Protein AF-A0A960MBP9-F1 (afdb_monomer_lite)

Radius of gyration: 15.31 Å; chains: 1; bounding box: 33×26×48 Å

pLDDT: mean 90.22, std 14.36, range [42.06, 98.44]

Sequence (137 aa):
MKLVADGLPLCGSDRRTLGVKQGAPPEGDIPIQTDGTVAPSTGGLSVAPVSPRNLPKHRRPPEFGGEGRDPIFYFDLSNIEGSGIAFRRDRPEHGLIEPDTEMTFESFQGMIYQTRKQWRKFECQNNSTDTGNCNNA

Secondary structure (DSSP, 8-state):
--B-TTSSBPBSSSTTSBS--BBSTTTSSBPPPTTSEE-TTS--EEE--S-GGGS-TTTS-GGGTS---SPPEE--GGGGTTSSEEEEEEETTEEEEEESS-EEHHHHHHHHHHGGGG-EE-----SSSSS--TTT-

Structure (mmCIF, N/CA/C/O backbone):
data_AF-A0A960MBP9-F1
#
_entry.id   AF-A0A960MBP9-F1
#
loop_
_atom_site.group_PDB
_atom_site.id
_atom_site.type_symbol
_atom_site.label_atom_id
_atom_site.label_alt_id
_atom_site.label_comp_id
_atom_site.label_asym_id
_atom_site.label_entity_id
_atom_site.label_seq_id
_atom_site.pdbx_PDB_ins_code
_atom_site.Cartn_x
_atom_site.Cartn_y
_atom_site.Cartn_z
_atom_site.occupancy
_atom_site.B_iso_or_equiv
_atom_site.auth_seq_id
_atom_site.auth_comp_id
_atom_site.auth_asym_id
_atom_site.auth_atom_id
_atom_site.pdbx_PDB_model_num
ATOM 1 N N . M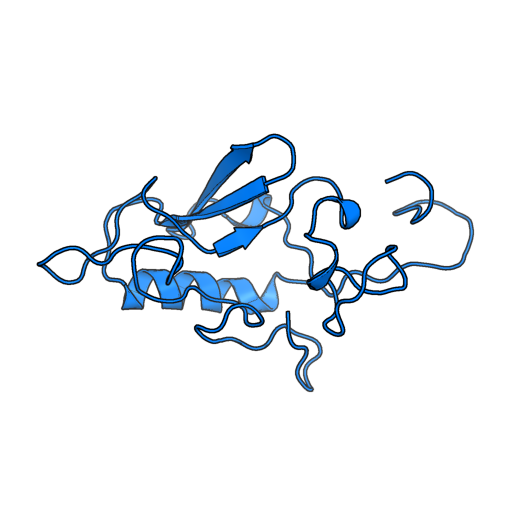ET A 1 1 ? 5.552 -6.701 -5.666 1.00 95.75 1 MET A N 1
ATOM 2 C CA . MET A 1 1 ? 4.489 -7.626 -5.191 1.00 95.75 1 MET A CA 1
ATOM 3 C C . MET A 1 1 ? 4.421 -8.822 -6.130 1.00 95.75 1 MET A C 1
ATOM 5 O O . MET A 1 1 ? 4.819 -8.680 -7.278 1.00 95.7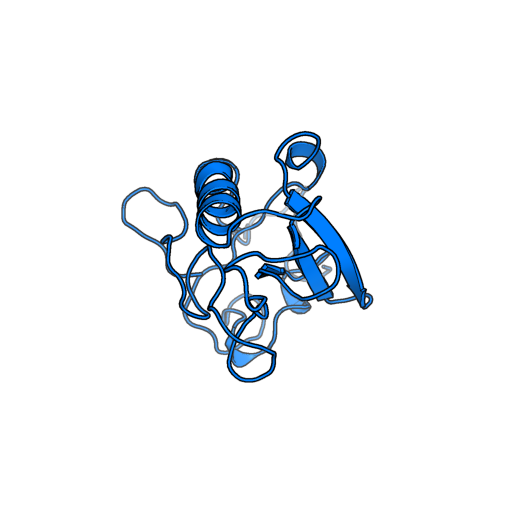5 1 MET A O 1
ATOM 9 N N . LYS A 1 2 ? 3.938 -9.986 -5.686 1.00 97.00 2 LYS A N 1
ATOM 10 C CA . LYS A 1 2 ? 3.742 -11.158 -6.553 1.00 97.00 2 LYS A CA 1
ATOM 11 C C . LYS A 1 2 ? 2.755 -10.817 -7.673 1.00 97.00 2 LYS A C 1
ATOM 13 O O . LYS A 1 2 ? 1.713 -10.224 -7.407 1.00 97.00 2 LYS A O 1
ATOM 18 N N . LEU A 1 3 ? 3.087 -11.214 -8.895 1.00 95.75 3 LEU A N 1
ATOM 19 C CA . LEU A 1 3 ? 2.225 -11.121 -10.072 1.00 95.75 3 LEU A CA 1
ATOM 20 C C . LEU A 1 3 ? 1.379 -12.391 -10.190 1.00 95.75 3 LEU A C 1
ATOM 22 O O . LEU A 1 3 ? 1.874 -13.483 -9.910 1.00 95.75 3 LEU A O 1
ATOM 26 N N . VAL A 1 4 ? 0.131 -12.258 -10.628 1.00 96.00 4 VAL A N 1
ATOM 27 C CA . VAL A 1 4 ? -0.723 -13.395 -11.005 1.00 96.00 4 VAL A CA 1
ATOM 28 C C . VAL A 1 4 ? -1.131 -13.320 -12.479 1.00 96.00 4 VAL A C 1
ATOM 30 O O . VAL A 1 4 ? -0.797 -12.364 -13.175 1.00 96.00 4 VAL A O 1
ATOM 33 N N . ALA A 1 5 ? -1.808 -14.363 -12.970 1.00 95.31 5 ALA A N 1
ATOM 34 C CA . ALA A 1 5 ? -2.063 -14.591 -14.395 1.00 95.31 5 ALA A CA 1
ATOM 35 C C . ALA A 1 5 ? -2.825 -13.459 -15.109 1.00 95.31 5 ALA A C 1
ATOM 37 O O . ALA A 1 5 ? -2.676 -13.301 -16.315 1.00 95.31 5 ALA A O 1
ATOM 38 N N . ASP A 1 6 ? -3.605 -12.658 -14.382 1.00 95.19 6 ASP A N 1
ATOM 39 C CA . ASP A 1 6 ? -4.345 -11.513 -14.928 1.00 95.19 6 ASP A CA 1
ATOM 40 C C . ASP A 1 6 ? -3.511 -10.221 -15.025 1.00 95.19 6 ASP A C 1
ATOM 42 O O . ASP A 1 6 ? -4.049 -9.160 -15.330 1.00 95.19 6 ASP A O 1
ATOM 46 N N . GLY A 1 7 ? -2.203 -10.289 -14.763 1.00 95.31 7 GLY A N 1
ATOM 47 C CA . GLY A 1 7 ? -1.298 -9.145 -14.876 1.00 95.31 7 GLY A CA 1
ATOM 48 C C . GLY A 1 7 ? -1.317 -8.194 -13.673 1.00 95.31 7 GLY A C 1
ATOM 49 O O . GLY A 1 7 ? -0.624 -7.178 -13.687 1.00 95.31 7 GLY A O 1
ATOM 50 N N . LEU A 1 8 ? -2.079 -8.513 -12.624 1.00 97.00 8 LEU A N 1
ATOM 51 C CA . LEU A 1 8 ? -2.289 -7.664 -11.449 1.00 97.00 8 LEU A CA 1
ATOM 52 C C . LEU A 1 8 ? -1.578 -8.235 -10.205 1.00 97.00 8 LEU A C 1
ATOM 54 O O . LEU A 1 8 ? -1.180 -9.408 -10.194 1.00 97.00 8 LEU A O 1
ATOM 58 N N . PRO A 1 9 ? -1.384 -7.440 -9.132 1.00 97.94 9 PRO A N 1
ATOM 59 C CA . PRO A 1 9 ? -0.747 -7.948 -7.924 1.00 97.94 9 PRO A CA 1
ATOM 60 C C . PRO A 1 9 ? -1.623 -9.006 -7.235 1.00 97.94 9 PRO A C 1
ATOM 62 O O . PRO A 1 9 ? -2.853 -8.928 -7.239 1.00 97.94 9 PRO A O 1
ATOM 65 N N . LEU A 1 10 ? -0.996 -10.008 -6.622 1.00 98.25 10 LEU A N 1
ATOM 66 C CA . LEU A 1 10 ? -1.678 -10.979 -5.766 1.00 98.25 10 LEU A CA 1
ATOM 67 C C . LEU A 1 10 ? -2.149 -10.291 -4.480 1.00 98.25 10 LEU A C 1
ATOM 69 O O . LEU A 1 10 ? -1.317 -9.729 -3.770 1.00 98.25 10 LEU A O 1
ATOM 73 N N . CYS A 1 11 ? -3.438 -10.380 -4.151 1.00 98.12 11 CYS A N 1
ATOM 74 C CA . CYS A 1 11 ? -3.952 -9.966 -2.842 1.00 98.12 11 CYS A CA 1
ATOM 75 C C . CYS A 1 11 ? -3.555 -10.959 -1.745 1.00 98.12 11 CYS A C 1
ATOM 77 O O . CYS A 1 11 ? -3.499 -12.166 -1.981 1.00 98.12 11 CYS A O 1
ATOM 79 N N . GLY A 1 12 ? -3.294 -10.452 -0.544 1.00 97.25 12 GLY A N 1
ATOM 80 C CA . GLY A 1 12 ? -2.945 -11.275 0.612 1.00 97.25 12 GLY A CA 1
ATOM 81 C C . GLY A 1 12 ? -2.351 -10.453 1.750 1.00 97.25 12 GLY A C 1
ATOM 82 O O . GLY A 1 12 ? -2.216 -9.241 1.641 1.00 97.25 12 GLY A O 1
ATOM 83 N N . SER A 1 13 ? -1.983 -11.118 2.841 1.00 94.50 13 SER A N 1
ATOM 84 C CA . SER A 1 13 ? -1.443 -10.498 4.060 1.00 94.50 13 SER A CA 1
ATOM 85 C C . SER A 1 13 ? 0.035 -10.831 4.298 1.00 94.50 13 SER A C 1
ATOM 87 O O . SER A 1 13 ? 0.496 -10.862 5.440 1.00 94.50 13 SER A O 1
ATOM 89 N N . ASP A 1 14 ? 0.777 -11.176 3.241 1.00 92.12 14 ASP A N 1
ATOM 90 C CA . ASP A 1 14 ? 2.222 -11.385 3.311 1.00 92.12 14 ASP A CA 1
ATOM 91 C C . ASP A 1 14 ? 2.978 -10.156 2.780 1.00 92.12 14 ASP A C 1
ATOM 93 O O . ASP A 1 14 ? 2.455 -9.354 2.011 1.00 92.12 14 ASP A O 1
ATOM 97 N N . ARG A 1 15 ? 4.256 -10.017 3.151 1.00 90.94 15 ARG A N 1
ATOM 98 C CA . ARG A 1 15 ? 5.078 -8.850 2.774 1.00 90.94 15 ARG A CA 1
ATOM 99 C C . ARG A 1 15 ? 5.344 -8.720 1.261 1.00 90.94 15 ARG A C 1
ATOM 101 O O . ARG A 1 15 ? 6.169 -7.906 0.855 1.00 90.94 15 ARG A O 1
ATOM 108 N N . ARG A 1 16 ? 4.824 -9.613 0.421 1.00 95.44 16 ARG A N 1
ATOM 109 C CA . ARG A 1 16 ? 4.985 -9.660 -1.040 1.00 95.44 16 ARG A CA 1
ATOM 110 C C . ARG A 1 16 ? 3.639 -9.553 -1.761 1.00 95.44 16 ARG A C 1
ATOM 112 O O . ARG A 1 16 ? 3.647 -9.556 -2.990 1.00 95.44 16 ARG A O 1
ATOM 119 N N . THR A 1 17 ? 2.517 -9.460 -1.060 1.00 97.56 17 THR A N 1
ATOM 120 C CA . THR A 1 17 ? 1.171 -9.327 -1.636 1.00 97.56 17 THR A CA 1
ATOM 121 C C . THR A 1 17 ? 0.623 -7.910 -1.481 1.00 97.56 17 THR A C 1
ATOM 123 O O . THR A 1 17 ? 1.163 -7.114 -0.723 1.00 97.56 17 THR A O 1
ATOM 126 N N . LEU A 1 18 ? -0.442 -7.592 -2.216 1.00 97.94 18 LEU A N 1
ATOM 127 C CA . LEU A 1 18 ? -1.245 -6.393 -2.010 1.00 97.94 18 LEU A CA 1
ATOM 128 C C . LEU A 1 18 ? -2.144 -6.617 -0.793 1.00 97.94 18 LEU A C 1
ATOM 130 O O . LEU A 1 18 ? -3.123 -7.354 -0.898 1.00 97.94 18 LEU A O 1
ATOM 134 N N . GLY A 1 19 ? -1.789 -6.010 0.335 1.00 97.69 19 GLY A N 1
ATOM 135 C CA . GLY A 1 19 ? -2.512 -6.080 1.603 1.00 97.69 19 GLY A CA 1
ATOM 136 C C . GLY A 1 19 ? -1.576 -5.948 2.794 1.00 97.69 19 GLY A C 1
ATOM 137 O O . GLY A 1 19 ? -0.357 -5.947 2.636 1.00 97.69 19 GLY A O 1
ATOM 138 N N . VAL A 1 20 ? -2.161 -5.838 3.981 1.00 97.75 20 VAL A N 1
ATOM 139 C CA . VAL A 1 20 ? -1.422 -5.704 5.238 1.00 97.75 20 VAL A CA 1
ATOM 140 C C . VAL A 1 20 ? -1.424 -6.996 6.041 1.00 97.75 20 VAL A C 1
ATOM 142 O O . VAL A 1 20 ? -2.379 -7.783 6.010 1.00 97.75 20 VAL A O 1
ATOM 145 N N . LYS A 1 21 ? -0.343 -7.210 6.785 1.00 97.38 21 LYS A N 1
ATOM 146 C CA . LYS A 1 21 ? -0.213 -8.221 7.825 1.00 97.38 21 LYS A CA 1
ATOM 147 C C . LYS A 1 21 ? -0.624 -7.632 9.173 1.00 97.38 21 LYS A C 1
ATOM 149 O O . LYS A 1 21 ? -0.139 -6.580 9.581 1.00 97.38 21 LYS A O 1
ATOM 154 N N . GLN A 1 22 ? -1.465 -8.360 9.896 1.00 96.38 22 GLN A N 1
ATOM 155 C CA . GLN A 1 22 ? -1.836 -8.020 11.267 1.00 96.38 22 GLN A CA 1
ATOM 156 C C . GLN A 1 22 ? -0.619 -8.032 12.203 1.00 96.38 22 GLN A C 1
ATOM 158 O O . GLN A 1 22 ? 0.245 -8.908 12.096 1.00 96.38 22 GLN A O 1
ATOM 163 N N . GLY A 1 23 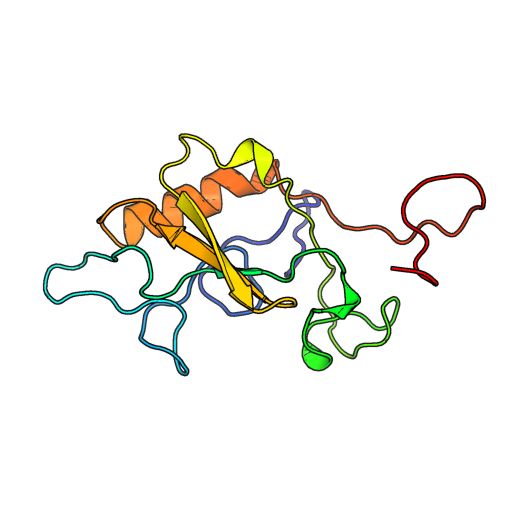? -0.602 -7.098 13.152 1.00 95.19 23 GLY A N 1
ATOM 164 C CA . GLY A 1 23 ? 0.394 -7.011 14.216 1.00 95.19 23 GLY A CA 1
ATOM 165 C C . GLY A 1 23 ? 1.172 -5.702 14.170 1.00 95.19 23 GLY A C 1
ATOM 166 O O . GLY A 1 23 ? 1.306 -5.078 13.119 1.00 95.19 23 GLY A O 1
ATOM 167 N N . ALA A 1 24 ? 1.694 -5.287 15.322 1.00 92.62 24 ALA A N 1
ATOM 168 C CA . ALA A 1 24 ? 2.541 -4.107 15.396 1.00 92.62 24 ALA A CA 1
ATOM 169 C C . ALA A 1 24 ? 3.849 -4.321 14.605 1.00 92.62 24 ALA A C 1
ATOM 171 O O . ALA A 1 24 ? 4.346 -5.452 14.527 1.00 92.62 24 ALA A O 1
ATOM 172 N N . PRO A 1 25 ? 4.433 -3.257 14.032 1.00 87.75 25 PRO A N 1
ATOM 173 C CA . PRO A 1 25 ? 5.800 -3.312 13.534 1.00 87.75 25 PRO A CA 1
ATOM 174 C C . PRO A 1 25 ? 6.789 -3.708 14.652 1.00 87.75 25 PRO A C 1
ATOM 176 O O . PRO A 1 25 ? 6.619 -3.243 15.781 1.00 87.75 25 PRO A O 1
ATOM 179 N N . PRO A 1 26 ? 7.855 -4.484 14.357 1.00 90.75 26 PRO A N 1
ATOM 180 C CA . PRO A 1 26 ? 8.277 -4.951 13.031 1.00 90.75 26 PRO A CA 1
ATOM 181 C C . PRO A 1 26 ? 7.648 -6.280 12.560 1.00 90.75 26 PRO A C 1
ATOM 183 O O . PRO A 1 26 ? 7.908 -6.706 11.428 1.00 90.75 26 PRO A O 1
ATOM 186 N N . GLU A 1 27 ? 6.873 -6.982 13.386 1.00 93.25 27 GLU A N 1
ATOM 187 C CA . GLU A 1 27 ? 6.339 -8.311 13.066 1.00 93.25 27 GLU A CA 1
ATOM 188 C C . GLU A 1 27 ? 5.161 -8.267 12.083 1.00 93.25 27 GLU A C 1
ATOM 190 O O . GLU A 1 27 ? 5.032 -9.180 11.252 1.00 93.25 27 GLU A O 1
ATOM 195 N N . GLY A 1 28 ? 4.333 -7.226 12.167 1.00 95.81 28 GLY A N 1
ATOM 196 C CA . GLY A 1 28 ? 3.225 -6.921 11.262 1.00 95.81 28 GLY A CA 1
ATOM 197 C C . GLY A 1 28 ? 3.327 -5.516 10.670 1.00 95.81 28 GLY A C 1
ATOM 198 O O . GLY A 1 28 ? 4.362 -4.857 10.775 1.00 95.81 28 GLY A O 1
ATOM 199 N N . ASP A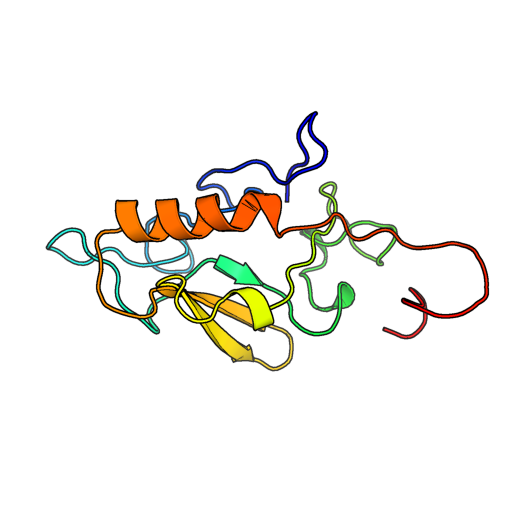 1 29 ? 2.249 -5.091 10.020 1.00 97.56 29 ASP A N 1
ATOM 200 C CA . ASP A 1 29 ? 2.173 -3.814 9.311 1.00 97.56 29 ASP A CA 1
ATOM 201 C C . ASP A 1 29 ? 1.255 -2.809 10.024 1.00 97.56 29 ASP A C 1
ATOM 203 O O . ASP A 1 29 ? 1.455 -1.602 9.896 1.00 97.56 29 ASP A O 1
ATOM 207 N N . ILE A 1 30 ? 0.259 -3.290 10.780 1.00 97.50 30 ILE A N 1
ATOM 208 C CA . ILE A 1 30 ? -0.697 -2.459 11.521 1.00 97.50 30 ILE A CA 1
ATOM 209 C C . ILE A 1 30 ? -1.188 -3.182 12.794 1.00 97.50 30 ILE A C 1
ATOM 211 O O . ILE A 1 30 ? -1.602 -4.350 12.725 1.00 97.50 30 ILE A O 1
ATOM 215 N N . PRO A 1 31 ? -1.138 -2.535 13.975 1.00 97.75 31 PRO A N 1
ATOM 216 C CA . PRO A 1 31 ? -1.675 -3.112 15.202 1.00 97.75 31 PRO A CA 1
ATOM 217 C C . PRO A 1 31 ? -3.207 -3.179 15.143 1.00 97.75 31 PRO A C 1
ATOM 219 O O . PRO A 1 31 ? -3.857 -2.258 14.655 1.00 97.75 31 PRO A O 1
ATOM 222 N N . ILE A 1 32 ? -3.777 -4.261 15.675 1.00 97.38 32 ILE A N 1
ATOM 223 C CA . ILE A 1 32 ? -5.223 -4.375 15.901 1.00 97.38 32 ILE A CA 1
ATOM 224 C C . ILE A 1 32 ? -5.498 -3.961 17.342 1.00 97.38 32 ILE A C 1
ATOM 226 O O . ILE A 1 32 ? -4.824 -4.433 18.262 1.00 97.38 32 ILE A O 1
ATOM 230 N N . GLN A 1 33 ? -6.472 -3.080 17.531 1.00 96.19 33 GLN A N 1
ATOM 231 C CA . GLN A 1 33 ? -6.942 -2.683 18.849 1.00 96.19 33 GLN A CA 1
ATOM 232 C C . GLN A 1 33 ? -7.701 -3.826 19.544 1.00 96.19 33 GLN A C 1
ATOM 234 O O . GLN A 1 33 ? -8.043 -4.847 18.946 1.00 96.19 33 GLN A O 1
ATOM 239 N N . THR A 1 34 ? -7.990 -3.668 20.836 1.00 95.69 34 THR A N 1
ATOM 240 C CA . THR A 1 34 ? -8.683 -4.696 21.632 1.00 95.69 34 THR A CA 1
ATOM 241 C C . THR A 1 34 ? -10.093 -5.013 21.133 1.00 95.69 34 THR A C 1
ATOM 243 O O . THR A 1 34 ? -10.596 -6.100 21.399 1.00 95.69 34 THR A O 1
ATOM 246 N N . ASP A 1 35 ? -10.728 -4.086 20.420 1.00 96.19 35 ASP A N 1
ATOM 247 C CA . ASP A 1 35 ? -12.067 -4.232 19.845 1.00 96.19 35 ASP A CA 1
ATOM 248 C C . ASP A 1 35 ? -12.061 -4.763 18.395 1.00 96.19 35 ASP A C 1
ATOM 250 O O . ASP A 1 35 ? -13.116 -4.885 17.775 1.00 96.19 35 ASP A O 1
ATOM 254 N N . GLY A 1 36 ? -10.888 -5.111 17.848 1.00 96.81 36 GLY A N 1
ATOM 255 C CA . GLY A 1 36 ? -10.744 -5.613 16.478 1.00 96.81 36 GLY A CA 1
ATOM 256 C C . GLY A 1 36 ? -10.591 -4.529 15.404 1.00 96.81 36 GLY A C 1
ATOM 257 O O . GLY A 1 36 ? -10.552 -4.856 14.210 1.00 96.81 36 GLY A O 1
ATOM 258 N N . THR A 1 37 ? -10.497 -3.257 15.793 1.00 98.44 37 THR A N 1
ATOM 259 C CA . THR A 1 37 ? -10.327 -2.141 14.858 1.00 98.44 37 THR A CA 1
ATOM 260 C C . THR A 1 37 ? -8.861 -1.830 14.554 1.00 98.44 37 THR A C 1
ATOM 262 O O . THR A 1 37 ? -7.928 -2.295 15.215 1.00 98.44 37 THR A O 1
ATOM 265 N N . VAL A 1 38 ? -8.660 -1.042 13.504 1.00 98.44 38 VAL A N 1
ATOM 266 C CA . VAL A 1 38 ? -7.409 -0.388 13.130 1.00 98.44 38 VAL A CA 1
ATOM 267 C C . VAL A 1 38 ? -7.656 1.111 13.023 1.00 98.44 38 VAL A C 1
ATOM 269 O O . VAL A 1 38 ? -8.744 1.531 12.630 1.00 98.44 38 VAL A O 1
ATOM 272 N N . ALA A 1 39 ? -6.644 1.916 13.344 1.00 97.94 39 ALA A N 1
ATOM 273 C CA . ALA A 1 39 ? -6.759 3.372 13.360 1.00 97.94 39 ALA A CA 1
ATOM 274 C C . ALA A 1 39 ? -5.734 4.052 12.439 1.00 97.94 39 ALA A C 1
ATOM 276 O O . ALA A 1 39 ? -4.645 3.502 12.220 1.00 97.94 39 ALA A O 1
ATOM 277 N N . PRO A 1 40 ? -6.043 5.262 11.937 1.00 97.81 40 PRO A N 1
ATOM 278 C CA . PRO A 1 40 ? -5.101 6.071 11.172 1.00 97.81 40 PRO A CA 1
ATOM 279 C C . PRO A 1 40 ? -3.787 6.283 11.923 1.00 97.81 40 PRO A C 1
ATOM 281 O O . PRO A 1 40 ? -3.725 6.230 13.151 1.00 97.81 40 PRO A O 1
ATOM 284 N N . SER A 1 41 ? -2.714 6.551 11.185 1.00 96.62 41 SER A N 1
ATOM 285 C CA . SER A 1 41 ? -1.381 6.824 11.724 1.00 96.62 41 SER A CA 1
ATOM 286 C C . SER A 1 41 ? -0.710 5.713 12.549 1.00 96.62 41 SER A C 1
ATOM 288 O O . SER A 1 41 ? 0.394 5.931 13.056 1.00 96.62 41 SER A O 1
ATOM 290 N N . THR A 1 42 ? -1.289 4.510 12.628 1.00 96.56 42 THR A N 1
ATOM 291 C CA . THR A 1 42 ? -0.733 3.381 13.404 1.00 96.56 42 THR A CA 1
ATOM 292 C C . THR A 1 42 ? 0.055 2.362 12.576 1.00 96.56 42 THR A C 1
ATOM 294 O O . THR A 1 42 ? 0.756 1.523 13.143 1.00 96.56 42 THR A O 1
ATOM 297 N N . GLY A 1 43 ? -0.026 2.433 11.247 1.00 96.88 43 GLY A N 1
ATOM 298 C CA . GLY A 1 43 ? 0.585 1.463 10.342 1.00 96.88 43 GLY A CA 1
ATOM 299 C C . GLY A 1 43 ? -0.216 1.316 9.053 1.00 96.88 43 GLY A C 1
ATOM 300 O O . GLY A 1 43 ? -1.210 2.009 8.855 1.00 96.88 43 GLY A O 1
ATOM 301 N N . GLY A 1 44 ? 0.213 0.424 8.166 1.00 97.06 44 GLY A N 1
ATOM 302 C CA . GLY A 1 44 ? -0.438 0.240 6.874 1.00 97.06 44 GLY A CA 1
ATOM 303 C C . GLY A 1 44 ? 0.444 -0.443 5.837 1.00 97.06 44 GLY A C 1
ATOM 304 O O . GLY A 1 44 ? 1.521 -0.955 6.134 1.00 97.06 44 GLY A O 1
ATOM 305 N N . LEU A 1 45 ? -0.015 -0.439 4.589 1.00 96.94 45 LEU A N 1
ATOM 306 C CA . LEU A 1 45 ? 0.729 -0.999 3.467 1.00 96.94 45 LEU A CA 1
ATOM 307 C C . LEU A 1 45 ? 1.880 -0.058 3.092 1.00 96.94 45 LEU A C 1
ATOM 309 O O . LEU A 1 45 ? 1.649 1.039 2.582 1.00 96.94 45 LEU A O 1
ATOM 313 N N . SER A 1 46 ? 3.120 -0.505 3.300 1.00 95.75 46 SER A N 1
ATOM 314 C CA . SER A 1 46 ? 4.320 0.218 2.868 1.00 95.75 46 SER A CA 1
ATOM 315 C C . SER A 1 46 ? 4.361 0.426 1.357 1.00 95.75 46 SER A C 1
ATOM 317 O O . SER A 1 46 ? 4.284 -0.522 0.572 1.00 95.75 46 SER A O 1
ATOM 319 N N . VAL A 1 47 ? 4.596 1.672 0.957 1.00 95.69 47 VAL A N 1
ATOM 320 C CA . VAL A 1 47 ? 4.822 2.090 -0.427 1.00 95.69 47 VAL A CA 1
ATOM 321 C C . VAL A 1 47 ? 6.072 2.965 -0.521 1.00 95.69 47 VAL A C 1
ATOM 323 O O . VAL A 1 47 ? 6.493 3.597 0.447 1.00 95.69 47 VAL A O 1
ATOM 326 N N . ALA A 1 48 ? 6.680 3.001 -1.704 1.00 95.62 48 ALA A N 1
ATOM 327 C CA . ALA A 1 48 ? 7.840 3.834 -1.997 1.00 95.62 48 ALA A CA 1
ATOM 328 C C . ALA A 1 48 ? 7.426 4.938 -2.986 1.00 95.62 48 ALA A C 1
ATOM 330 O O . ALA A 1 48 ? 7.280 4.652 -4.177 1.00 95.62 48 ALA A O 1
ATOM 331 N N . PRO A 1 49 ? 7.175 6.178 -2.526 1.00 91.88 49 PRO A N 1
ATOM 332 C CA . PRO A 1 49 ? 6.789 7.268 -3.413 1.00 91.88 49 PRO A CA 1
ATOM 333 C C . PRO A 1 49 ? 7.953 7.698 -4.318 1.00 91.88 49 PRO A C 1
ATOM 335 O O . PRO A 1 49 ? 9.127 7.492 -4.002 1.00 91.88 49 PRO A O 1
ATOM 338 N N . VAL A 1 50 ? 7.610 8.384 -5.412 1.00 86.50 50 VAL A N 1
ATOM 339 C CA . VAL A 1 50 ? 8.519 9.033 -6.380 1.00 86.50 50 VAL A CA 1
ATOM 340 C C . VAL A 1 50 ? 9.314 8.076 -7.271 1.00 86.50 50 VAL A C 1
ATOM 342 O O . VAL A 1 50 ? 9.266 8.234 -8.486 1.00 86.50 50 VAL A O 1
ATOM 345 N N . SER A 1 51 ? 10.032 7.099 -6.709 1.00 89.62 51 SER A N 1
ATOM 346 C CA . SER A 1 51 ? 10.966 6.266 -7.476 1.00 89.62 51 SER A CA 1
ATOM 347 C C . SER A 1 51 ? 10.946 4.790 -7.065 1.00 89.62 51 SER A C 1
ATOM 349 O O . SER A 1 51 ? 11.047 4.483 -5.874 1.00 89.62 51 SER A O 1
ATOM 351 N N . PRO A 1 52 ? 10.951 3.851 -8.032 1.00 90.06 52 PRO A N 1
ATOM 352 C CA . PRO A 1 52 ? 11.261 2.437 -7.809 1.00 90.06 52 PRO A CA 1
ATOM 353 C C . PRO A 1 52 ? 12.520 2.183 -6.967 1.00 90.06 52 PRO A C 1
ATOM 355 O O . PRO A 1 52 ? 12.592 1.194 -6.234 1.00 90.06 52 PRO A O 1
ATOM 358 N N . ARG A 1 53 ? 13.521 3.073 -7.048 1.00 91.12 53 ARG A N 1
ATOM 359 C CA . ARG A 1 53 ? 14.794 2.962 -6.317 1.00 91.12 53 ARG A CA 1
ATOM 360 C C . ARG A 1 53 ? 14.675 3.249 -4.821 1.00 91.12 53 ARG A C 1
ATOM 362 O O . ARG A 1 53 ? 15.587 2.907 -4.073 1.00 91.12 53 ARG A O 1
ATOM 369 N N . ASN A 1 54 ? 13.544 3.777 -4.373 1.00 94.62 54 ASN A N 1
ATOM 370 C CA . ASN A 1 54 ? 13.260 3.954 -2.952 1.00 94.62 54 ASN A CA 1
ATOM 371 C C . ASN A 1 54 ? 12.832 2.642 -2.271 1.00 94.62 54 ASN A C 1
ATOM 373 O O . ASN A 1 54 ? 12.878 2.529 -1.048 1.00 94.62 54 ASN A O 1
ATOM 377 N N . LEU A 1 55 ? 12.476 1.606 -3.043 1.00 94.44 55 LEU A N 1
ATOM 378 C CA . LEU A 1 55 ? 12.223 0.280 -2.483 1.00 94.44 55 LEU A CA 1
ATOM 379 C C . LEU A 1 55 ? 13.508 -0.324 -1.891 1.00 94.44 55 LEU A C 1
ATOM 381 O O . LEU A 1 55 ? 14.570 -0.215 -2.514 1.00 94.44 55 LEU A O 1
ATOM 385 N N . PRO A 1 56 ? 13.425 -1.055 -0.760 1.00 94.31 56 PRO A N 1
ATOM 386 C CA . PRO A 1 56 ? 14.561 -1.790 -0.211 1.00 94.31 56 PRO A CA 1
ATOM 387 C C . PRO A 1 56 ? 15.205 -2.723 -1.243 1.00 94.31 56 PRO A C 1
ATOM 389 O O . PRO A 1 56 ? 14.502 -3.372 -2.020 1.00 94.31 56 PRO A O 1
ATOM 392 N N . LYS A 1 57 ? 16.538 -2.866 -1.202 1.00 95.62 57 LYS A N 1
ATOM 393 C CA . LYS A 1 57 ? 17.313 -3.657 -2.181 1.00 95.62 57 LYS A CA 1
ATOM 394 C C . LYS A 1 57 ? 16.753 -5.070 -2.399 1.00 95.62 57 LYS A C 1
ATOM 396 O O . LYS A 1 57 ? 16.563 -5.481 -3.534 1.00 95.62 57 LYS A O 1
ATOM 401 N N . HIS A 1 58 ? 16.395 -5.769 -1.322 1.00 95.00 58 HIS A N 1
ATOM 402 C CA . HIS A 1 58 ? 15.843 -7.131 -1.367 1.00 95.00 58 HIS A CA 1
ATOM 403 C C . HIS A 1 58 ? 14.399 -7.223 -1.915 1.00 95.00 58 HIS A C 1
ATOM 405 O O . HIS A 1 58 ? 13.879 -8.319 -2.119 1.00 95.00 58 HIS A O 1
ATOM 411 N N . ARG A 1 59 ? 13.712 -6.089 -2.104 1.00 94.75 59 ARG A N 1
ATOM 412 C CA . ARG A 1 59 ? 12.355 -5.992 -2.681 1.00 94.75 59 ARG A CA 1
ATOM 413 C C . ARG A 1 59 ? 12.349 -5.476 -4.106 1.00 94.75 59 ARG A C 1
ATOM 415 O O . ARG A 1 59 ? 11.409 -5.754 -4.841 1.00 94.75 59 ARG A O 1
ATOM 422 N N . ARG A 1 60 ? 13.377 -4.723 -4.470 1.00 94.88 60 ARG A N 1
ATOM 423 C CA . ARG A 1 60 ? 13.536 -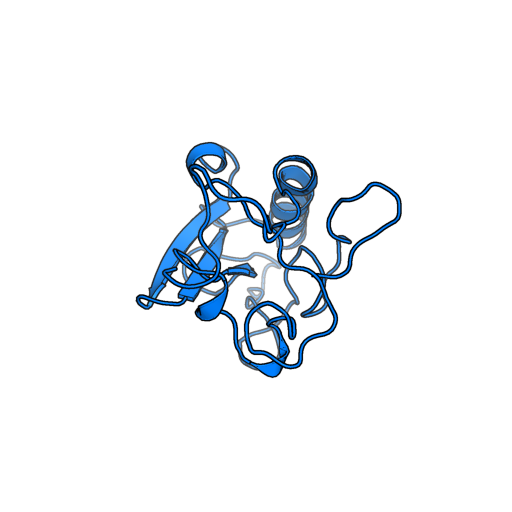4.106 -5.776 1.00 94.88 60 ARG A CA 1
ATOM 424 C C . ARG A 1 60 ? 14.133 -5.108 -6.776 1.00 94.88 60 ARG A C 1
ATOM 426 O O . ARG A 1 60 ? 15.116 -5.750 -6.420 1.00 94.88 60 ARG A O 1
ATOM 433 N N . PRO A 1 61 ? 13.589 -5.256 -7.991 1.00 93.81 61 PRO A N 1
ATOM 434 C CA . PRO A 1 61 ? 14.150 -6.136 -9.017 1.00 93.81 61 PRO A CA 1
ATOM 435 C C . PRO A 1 61 ? 15.555 -5.757 -9.517 1.00 93.81 61 PRO A C 1
ATOM 437 O O . PRO A 1 61 ? 15.941 -4.586 -9.396 1.00 93.81 61 PRO A O 1
ATOM 440 N N . PRO A 1 62 ? 16.311 -6.702 -10.117 1.00 93.56 62 PRO A N 1
ATOM 441 C CA . PRO A 1 62 ? 17.622 -6.444 -10.711 1.00 93.56 62 PRO A CA 1
ATOM 442 C C . PRO A 1 62 ? 17.625 -5.337 -11.764 1.00 93.56 62 PRO A C 1
ATOM 444 O O . PRO A 1 62 ? 18.550 -4.528 -11.771 1.00 93.56 62 PRO A O 1
ATOM 447 N N . GLU A 1 63 ? 16.582 -5.226 -12.591 1.00 89.88 63 GLU A N 1
ATOM 448 C CA . GLU A 1 63 ? 16.460 -4.163 -13.599 1.00 89.88 63 GLU A CA 1
ATOM 449 C C . GLU A 1 63 ? 16.389 -2.748 -12.988 1.00 89.88 63 GLU A C 1
ATOM 451 O O . GLU A 1 63 ? 16.659 -1.761 -13.666 1.00 89.88 63 GLU A O 1
ATOM 456 N N . PHE A 1 64 ? 16.111 -2.645 -11.683 1.00 89.31 64 PHE A N 1
ATOM 457 C CA . PHE A 1 64 ? 16.148 -1.403 -10.907 1.00 89.31 64 PHE A CA 1
ATOM 458 C C . PHE A 1 64 ? 17.299 -1.386 -9.882 1.00 89.31 64 PHE A C 1
ATOM 460 O O . PHE A 1 64 ? 17.282 -0.606 -8.928 1.00 89.31 64 PHE A O 1
ATOM 467 N N . GLY A 1 65 ? 18.307 -2.250 -10.036 1.00 91.19 65 GLY A N 1
ATOM 468 C CA . GLY A 1 65 ? 19.481 -2.315 -9.161 1.00 91.19 65 GLY A CA 1
ATOM 469 C C . GLY A 1 65 ? 19.199 -2.905 -7.776 1.00 91.19 65 GLY A C 1
ATOM 470 O O . GLY A 1 65 ? 19.720 -2.402 -6.775 1.00 91.19 65 GLY A O 1
ATOM 471 N N . GLY A 1 66 ? 18.319 -3.904 -7.683 1.00 94.81 66 GLY A N 1
ATOM 472 C CA . GLY A 1 66 ? 18.062 -4.665 -6.458 1.00 94.81 66 GLY A CA 1
ATOM 473 C C . GLY A 1 66 ? 18.244 -6.180 -6.622 1.00 94.81 66 GLY A C 1
ATOM 474 O O . GLY A 1 66 ? 18.895 -6.645 -7.550 1.00 94.81 66 GLY A O 1
ATOM 475 N N . GLU A 1 67 ? 17.703 -6.943 -5.676 1.00 96.62 67 GLU A N 1
ATOM 476 C CA . GLU A 1 67 ? 17.841 -8.407 -5.547 1.00 96.62 67 GLU A CA 1
ATOM 477 C C . GLU A 1 67 ? 16.477 -9.121 -5.454 1.00 96.62 67 GLU A C 1
ATOM 479 O O . GLU A 1 67 ? 16.399 -10.345 -5.344 1.00 96.62 67 GLU A O 1
ATOM 484 N N . GLY A 1 68 ? 15.383 -8.359 -5.450 1.00 95.62 68 GLY A N 1
ATOM 485 C CA . GLY A 1 68 ? 14.024 -8.880 -5.385 1.00 95.62 68 GLY A CA 1
ATOM 486 C C . GLY A 1 68 ? 13.623 -9.604 -6.669 1.00 95.62 68 GLY A C 1
ATOM 487 O O . GLY A 1 68 ? 14.081 -9.285 -7.753 1.00 95.62 68 GLY A O 1
ATOM 488 N N . ARG A 1 69 ? 12.717 -10.576 -6.561 1.00 95.44 69 ARG A N 1
ATOM 489 C CA . ARG A 1 69 ? 12.204 -11.345 -7.716 1.00 95.44 69 ARG A CA 1
ATOM 490 C C . ARG A 1 69 ? 10.805 -10.942 -8.178 1.00 95.44 69 ARG A C 1
ATOM 492 O O . ARG A 1 69 ? 10.291 -11.493 -9.143 1.00 95.44 69 ARG A O 1
ATOM 499 N N . ASP A 1 70 ? 10.149 -10.080 -7.413 1.00 96.50 70 ASP A N 1
ATOM 500 C CA . ASP A 1 70 ? 8.770 -9.670 -7.657 1.00 96.50 70 ASP A CA 1
ATOM 501 C C . ASP A 1 70 ? 8.758 -8.369 -8.455 1.00 96.50 70 ASP A C 1
ATOM 503 O O . ASP A 1 70 ? 9.504 -7.466 -8.083 1.00 96.50 70 ASP A O 1
ATOM 507 N N . PRO A 1 71 ? 7.883 -8.202 -9.460 1.00 95.69 71 PRO A N 1
ATOM 508 C CA . PRO A 1 71 ? 7.805 -6.945 -10.185 1.00 95.69 71 PRO A CA 1
ATOM 509 C C . PRO A 1 71 ? 7.375 -5.787 -9.280 1.00 95.69 71 PRO A C 1
ATOM 511 O O . PRO A 1 71 ? 6.775 -5.958 -8.203 1.00 95.69 71 PRO A O 1
ATOM 514 N N . ILE A 1 72 ? 7.653 -4.584 -9.771 1.00 95.75 72 ILE A N 1
ATOM 515 C CA . ILE A 1 72 ? 7.162 -3.341 -9.190 1.00 95.75 72 ILE A CA 1
ATOM 516 C C . ILE A 1 72 ? 5.788 -3.045 -9.776 1.00 95.75 72 ILE A C 1
ATOM 518 O O . ILE A 1 72 ? 5.554 -3.205 -10.972 1.00 95.75 72 ILE A O 1
ATOM 522 N N . PHE A 1 73 ? 4.883 -2.602 -8.913 1.00 95.81 73 PHE A N 1
ATOM 523 C CA . PHE A 1 73 ? 3.613 -2.025 -9.319 1.00 95.81 73 PHE A CA 1
ATOM 524 C C . PHE A 1 73 ? 3.583 -0.573 -8.875 1.00 95.81 73 PHE A C 1
ATOM 526 O O . PHE A 1 73 ? 4.134 -0.240 -7.825 1.00 95.81 73 PHE A O 1
ATOM 533 N N . TYR A 1 74 ? 2.919 0.262 -9.660 1.00 93.69 74 TYR A N 1
ATOM 534 C CA . TYR A 1 74 ? 2.653 1.644 -9.314 1.00 93.69 74 TYR A CA 1
ATOM 535 C C . TYR A 1 74 ? 1.150 1.869 -9.167 1.00 93.69 74 TYR A C 1
ATOM 537 O O . TYR A 1 74 ? 0.335 1.187 -9.795 1.00 93.69 74 TYR A O 1
ATOM 545 N N . PHE A 1 75 ? 0.814 2.829 -8.317 1.00 91.19 75 PHE A N 1
ATOM 546 C CA . PHE A 1 75 ? -0.539 3.262 -8.014 1.00 91.19 75 PHE A CA 1
ATOM 547 C C . PHE A 1 75 ? -0.553 4.787 -8.025 1.00 91.19 75 PHE A C 1
ATOM 549 O O . PHE A 1 75 ? 0.326 5.418 -7.437 1.00 91.19 75 PHE A O 1
ATOM 556 N N . ASP A 1 76 ? -1.520 5.368 -8.726 1.00 91.00 76 ASP A N 1
ATOM 557 C CA . ASP A 1 76 ? -1.713 6.812 -8.750 1.00 91.00 76 ASP A CA 1
ATOM 558 C C . ASP A 1 76 ? -2.570 7.222 -7.550 1.00 91.00 76 ASP A C 1
ATOM 560 O O . ASP A 1 76 ? -3.742 6.848 -7.452 1.00 91.00 76 ASP A O 1
ATOM 564 N N . LEU A 1 77 ? -1.954 7.986 -6.644 1.00 87.62 77 LEU A N 1
ATOM 565 C CA . LEU A 1 77 ? -2.542 8.423 -5.380 1.00 87.62 77 LEU A CA 1
ATOM 566 C C . LEU A 1 77 ? -3.770 9.319 -5.556 1.00 87.62 77 LEU A C 1
ATOM 568 O O . LEU A 1 77 ? -4.569 9.401 -4.630 1.00 87.62 77 LEU A O 1
ATOM 572 N N . SER A 1 78 ? -3.970 9.939 -6.723 1.00 87.50 78 SER A N 1
ATOM 573 C CA . SER A 1 78 ? -5.204 10.689 -7.000 1.00 87.50 78 SER A CA 1
ATOM 574 C C . SER A 1 78 ? -6.463 9.813 -6.928 1.00 87.50 78 SER A C 1
ATOM 576 O O . SER A 1 78 ? -7.555 10.327 -6.717 1.00 87.50 78 SER A O 1
ATOM 578 N N . ASN A 1 79 ? -6.322 8.485 -7.019 1.00 84.62 79 ASN A N 1
ATOM 579 C CA . ASN A 1 79 ? -7.433 7.540 -6.900 1.00 84.62 79 ASN A CA 1
ATOM 580 C C . ASN A 1 79 ? -7.793 7.163 -5.452 1.00 84.62 79 ASN A C 1
ATOM 582 O O . ASN A 1 79 ? -8.648 6.299 -5.259 1.00 84.62 79 ASN A O 1
ATOM 586 N N . ILE A 1 80 ? -7.116 7.729 -4.445 1.00 88.06 80 ILE A N 1
ATOM 587 C CA . ILE A 1 80 ? -7.317 7.351 -3.039 1.00 88.06 80 ILE A CA 1
ATOM 588 C C . ILE A 1 80 ? -8.429 8.157 -2.352 1.00 88.06 80 ILE A C 1
ATOM 590 O O . ILE A 1 80 ? -8.998 7.703 -1.361 1.00 88.06 80 ILE A O 1
ATOM 594 N N . GLU A 1 81 ? -8.768 9.337 -2.872 1.00 84.50 81 GLU A N 1
ATOM 595 C CA . GLU A 1 81 ? -9.775 10.209 -2.267 1.00 84.50 81 GLU A CA 1
ATOM 596 C C . GLU A 1 81 ? -11.148 9.514 -2.205 1.00 84.50 81 GLU A C 1
ATOM 598 O O . GLU A 1 81 ? -11.615 8.930 -3.183 1.00 84.50 81 GLU A O 1
ATOM 603 N N . GLY A 1 82 ? -11.784 9.533 -1.028 1.00 84.44 82 GLY A N 1
ATOM 604 C CA . GLY A 1 82 ? -13.095 8.912 -0.805 1.00 84.44 82 GLY A CA 1
ATOM 605 C C . GLY A 1 82 ? -13.104 7.377 -0.751 1.00 84.44 82 GLY A C 1
ATOM 606 O O . GLY A 1 82 ? -14.178 6.784 -0.678 1.00 84.44 82 GLY A O 1
ATOM 607 N N . SER A 1 83 ? -11.940 6.716 -0.766 1.00 89.50 83 SER A N 1
ATOM 608 C CA . SER A 1 83 ? -11.842 5.245 -0.741 1.00 89.50 83 SER A CA 1
ATOM 609 C C . SER A 1 83 ? -11.848 4.623 0.666 1.00 89.50 83 SER A C 1
ATOM 611 O O . SER A 1 83 ? -11.874 3.400 0.793 1.00 89.50 83 SER A O 1
ATOM 613 N N . GLY A 1 84 ? -11.820 5.448 1.722 1.00 94.19 84 GLY A N 1
ATOM 614 C CA . GLY A 1 84 ? -11.705 5.016 3.124 1.00 94.19 84 GLY A CA 1
ATOM 615 C C . GLY A 1 84 ? -10.274 4.677 3.568 1.00 94.19 84 GLY A C 1
ATOM 616 O O . GLY A 1 84 ? -10.037 4.379 4.737 1.00 94.19 84 GLY A O 1
ATOM 617 N N . ILE A 1 85 ? -9.305 4.764 2.658 1.00 97.00 85 ILE A N 1
ATOM 618 C CA . ILE A 1 85 ? -7.872 4.688 2.948 1.00 97.00 85 ILE A CA 1
ATOM 619 C C . ILE A 1 85 ? -7.204 6.016 2.594 1.00 97.00 85 ILE A C 1
ATOM 621 O O . ILE A 1 85 ? -7.689 6.766 1.750 1.00 97.00 85 ILE A O 1
ATOM 625 N N . ALA A 1 86 ? -6.074 6.293 3.232 1.00 96.75 86 ALA A N 1
ATOM 626 C CA . ALA A 1 86 ? -5.301 7.510 3.055 1.00 96.75 86 ALA A CA 1
ATOM 627 C C . ALA A 1 86 ? -3.834 7.183 2.776 1.00 96.75 86 ALA A C 1
ATOM 629 O O . ALA A 1 86 ? -3.299 6.162 3.214 1.00 96.75 86 ALA A O 1
ATOM 630 N N . PHE A 1 87 ? -3.165 8.076 2.049 1.00 96.75 87 PHE A N 1
ATOM 631 C CA . PHE A 1 87 ? -1.719 8.034 1.894 1.00 96.75 87 PHE A CA 1
ATOM 632 C C . PHE A 1 87 ? -1.074 8.966 2.910 1.00 96.75 87 PHE A C 1
ATOM 634 O O . PHE A 1 87 ? -1.269 10.181 2.862 1.00 96.75 87 PHE A O 1
ATOM 641 N N . ARG A 1 88 ? -0.239 8.402 3.781 1.00 96.12 88 ARG A N 1
ATOM 642 C CA . ARG A 1 88 ? 0.611 9.160 4.694 1.00 96.12 88 ARG A CA 1
ATOM 643 C C . ARG A 1 88 ? 2.069 8.943 4.328 1.00 96.12 88 ARG A C 1
ATOM 645 O O . ARG A 1 88 ? 2.587 7.831 4.394 1.00 96.12 88 ARG A O 1
ATOM 652 N N . ARG A 1 89 ? 2.763 10.023 3.986 1.00 96.00 89 ARG A N 1
ATOM 653 C CA . ARG A 1 89 ? 4.216 10.001 3.807 1.00 96.00 89 ARG A CA 1
ATOM 654 C C . ARG A 1 89 ? 4.891 10.177 5.164 1.00 96.00 89 ARG A C 1
ATOM 656 O O . ARG A 1 89 ? 4.769 11.240 5.763 1.00 96.00 89 ARG A O 1
ATOM 663 N N . ASP A 1 90 ? 5.589 9.151 5.641 1.00 94.56 90 ASP A N 1
ATOM 664 C CA . ASP A 1 90 ? 6.335 9.193 6.906 1.00 94.56 90 ASP A CA 1
ATOM 665 C C . ASP A 1 90 ? 7.800 9.618 6.700 1.00 94.56 90 ASP A C 1
ATOM 667 O O . ASP A 1 90 ? 8.394 10.228 7.587 1.00 94.56 90 ASP A O 1
ATOM 671 N N . ARG A 1 91 ? 8.385 9.340 5.525 1.00 94.25 91 ARG A N 1
ATOM 672 C CA . ARG A 1 91 ? 9.752 9.733 5.135 1.00 94.25 91 ARG A CA 1
ATOM 673 C C . ARG A 1 91 ? 9.813 10.149 3.659 1.00 94.25 91 ARG A C 1
ATOM 675 O O . ARG A 1 91 ? 8.905 9.841 2.889 1.00 94.25 91 ARG A O 1
ATOM 682 N N . PRO A 1 92 ? 10.874 10.829 3.192 1.00 93.19 92 PRO A N 1
ATOM 683 C CA . PRO A 1 92 ? 10.999 11.171 1.773 1.00 93.19 92 PRO A CA 1
ATOM 684 C C . PRO A 1 92 ? 10.860 9.954 0.841 1.00 93.19 92 PRO A C 1
ATOM 686 O O . PRO A 1 92 ? 10.178 10.019 -0.173 1.00 93.19 92 PRO A O 1
ATOM 689 N N . GLU A 1 93 ? 11.425 8.815 1.196 1.00 94.94 93 GLU A N 1
ATOM 690 C CA . GLU A 1 93 ? 11.485 7.607 0.372 1.00 94.94 93 GLU A CA 1
ATOM 691 C C . GLU A 1 93 ? 10.429 6.551 0.734 1.00 94.94 93 GLU A C 1
ATOM 693 O O . GLU A 1 93 ? 10.343 5.513 0.078 1.00 94.94 93 GLU A O 1
ATOM 698 N N . HIS A 1 94 ? 9.612 6.800 1.759 1.00 95.94 94 HIS A N 1
ATOM 699 C CA . HIS A 1 94 ? 8.660 5.829 2.293 1.00 95.94 94 HIS A CA 1
ATOM 700 C C . HIS A 1 94 ? 7.313 6.488 2.602 1.00 95.94 94 HIS A C 1
ATOM 702 O O . HIS A 1 94 ? 7.218 7.666 2.942 1.00 95.94 94 HIS A O 1
ATOM 708 N N . GLY A 1 95 ? 6.247 5.723 2.435 1.00 96.25 95 GLY A N 1
ATOM 709 C CA . GLY A 1 95 ? 4.920 6.112 2.865 1.00 96.25 95 GLY A CA 1
ATOM 710 C C . GLY A 1 95 ? 4.076 4.886 3.153 1.00 96.25 95 GLY A C 1
ATOM 711 O O . GLY A 1 95 ? 4.481 3.749 2.903 1.00 96.25 95 GLY A O 1
ATOM 712 N N . LEU A 1 96 ? 2.892 5.137 3.681 1.00 97.06 96 LEU A N 1
ATOM 713 C CA . LEU A 1 96 ? 1.930 4.127 4.071 1.00 97.06 96 LEU A CA 1
ATOM 714 C C . LEU A 1 96 ? 0.599 4.432 3.396 1.00 97.06 96 LEU A C 1
ATOM 716 O O . LEU A 1 96 ? 0.164 5.583 3.362 1.00 97.06 96 LEU A O 1
ATOM 720 N N . ILE A 1 97 ? -0.037 3.391 2.872 1.00 97.06 97 ILE A N 1
ATOM 721 C CA . ILE A 1 97 ? -1.481 3.382 2.662 1.00 97.06 97 ILE A CA 1
ATOM 722 C C . ILE A 1 97 ? -2.097 2.838 3.951 1.00 97.06 97 ILE A C 1
ATOM 724 O O . ILE A 1 97 ? -1.871 1.680 4.306 1.00 97.06 97 ILE A O 1
ATOM 728 N N . GLU A 1 98 ? -2.830 3.682 4.662 1.00 97.75 98 GLU A N 1
ATOM 729 C CA . GLU A 1 98 ? -3.376 3.421 5.998 1.00 97.75 98 GLU A CA 1
ATOM 730 C C . GLU A 1 98 ? -4.890 3.688 6.029 1.00 97.75 98 GLU A C 1
ATOM 732 O O . GLU A 1 98 ? -5.407 4.285 5.082 1.00 97.75 98 GLU A O 1
ATOM 737 N N . PRO A 1 99 ? -5.644 3.214 7.040 1.00 97.88 99 PRO A N 1
ATOM 738 C CA . PRO A 1 99 ? -7.051 3.589 7.164 1.00 97.88 99 PRO A CA 1
ATOM 739 C C . PRO A 1 99 ? -7.187 5.111 7.335 1.00 97.88 99 PRO A C 1
ATOM 741 O O . PRO A 1 99 ? -6.392 5.720 8.050 1.00 97.88 99 PRO A O 1
ATOM 744 N N . ASP A 1 100 ? -8.184 5.718 6.688 1.00 97.12 100 ASP A N 1
ATOM 745 C CA . ASP A 1 100 ? -8.465 7.163 6.801 1.00 97.12 100 ASP A CA 1
ATOM 746 C C . ASP A 1 100 ? -9.251 7.500 8.082 1.00 97.12 100 ASP A C 1
ATOM 748 O O . ASP A 1 100 ? -9.070 8.539 8.712 1.00 97.12 100 ASP A O 1
ATOM 752 N N . THR A 1 101 ? -10.073 6.555 8.540 1.00 97.44 101 THR A N 1
ATOM 753 C CA . THR A 1 101 ? -10.777 6.603 9.825 1.00 97.44 101 THR A CA 1
ATOM 754 C C . THR A 1 101 ? -10.656 5.266 10.539 1.00 97.44 101 THR A C 1
ATOM 756 O O . THR A 1 101 ? -10.313 4.257 9.927 1.00 97.44 101 THR A O 1
ATOM 759 N N . GLU A 1 102 ? -10.978 5.227 11.831 1.00 98.19 102 GLU A N 1
ATOM 760 C CA . GLU A 1 102 ? -11.076 3.953 12.544 1.00 98.19 102 GLU A CA 1
ATOM 761 C C . GLU A 1 102 ? -12.090 3.019 11.864 1.00 98.19 102 GLU A C 1
ATOM 763 O O . GLU A 1 102 ? -13.176 3.441 11.458 1.00 98.19 102 GLU A O 1
ATOM 768 N N . MET A 1 103 ? -11.706 1.755 11.689 1.00 98.38 103 MET A N 1
ATOM 769 C CA .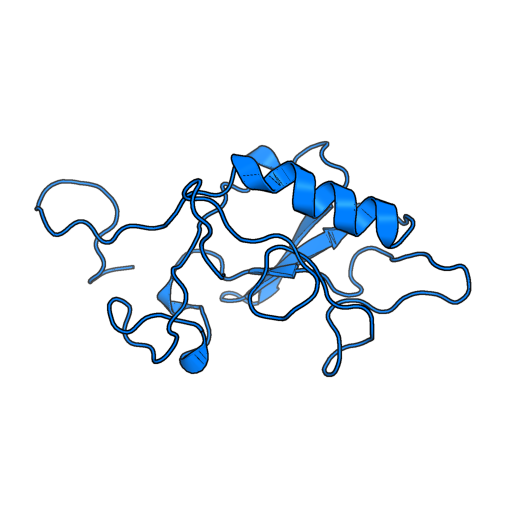 MET A 1 103 ? -12.533 0.730 11.053 1.00 98.38 103 MET A CA 1
ATOM 770 C C . MET A 1 103 ? -12.073 -0.670 11.446 1.00 98.38 103 MET A C 1
ATOM 772 O O . MET A 1 103 ? -10.988 -0.850 11.990 1.00 98.38 103 MET A O 1
ATOM 776 N N . THR A 1 104 ? -12.868 -1.693 11.138 1.00 98.44 104 THR A N 1
ATOM 777 C CA . THR A 1 104 ? -12.429 -3.081 11.342 1.00 98.44 104 THR A CA 1
ATOM 778 C C . THR A 1 104 ? -11.219 -3.406 10.461 1.00 98.44 104 THR A C 1
ATOM 780 O O . THR A 1 104 ? -11.094 -2.896 9.342 1.00 98.44 104 THR A O 1
ATOM 783 N N . PHE A 1 105 ? -10.343 -4.302 10.928 1.00 98.12 105 PHE A N 1
ATOM 784 C CA . PHE A 1 105 ? -9.231 -4.785 10.102 1.00 98.12 105 PHE A CA 1
ATOM 785 C C . PHE A 1 105 ? -9.715 -5.380 8.767 1.00 98.12 105 PHE A C 1
ATOM 787 O O . PHE A 1 105 ? -9.080 -5.184 7.732 1.00 98.12 105 PHE A O 1
ATOM 794 N N . GLU A 1 106 ? -10.845 -6.092 8.778 1.00 97.88 106 GLU A N 1
ATOM 795 C CA . GLU A 1 106 ? -11.429 -6.691 7.575 1.00 97.88 106 GLU A CA 1
ATOM 796 C C . GLU A 1 106 ? -11.856 -5.627 6.558 1.00 97.88 106 GLU A C 1
ATOM 798 O O . GLU A 1 106 ? -11.516 -5.744 5.379 1.00 97.88 106 GLU A O 1
ATOM 803 N N . SER A 1 107 ? -12.521 -4.557 7.009 1.00 98.19 107 SER A N 1
ATOM 804 C CA . SER A 1 107 ? -12.888 -3.422 6.156 1.00 98.19 107 SER A CA 1
ATOM 805 C C . SER A 1 107 ? -11.655 -2.773 5.531 1.00 98.19 107 SER A C 1
ATOM 807 O O . SER A 1 107 ? -11.621 -2.580 4.316 1.00 98.19 107 SER A O 1
ATOM 809 N N . PHE A 1 108 ? -10.620 -2.504 6.333 1.00 98.31 108 PHE A N 1
ATOM 810 C CA . PHE A 1 108 ? -9.375 -1.907 5.845 1.00 98.31 108 PHE A CA 1
ATOM 811 C C . PHE A 1 108 ? -8.693 -2.791 4.794 1.00 98.31 108 PHE A C 1
ATOM 813 O O . PHE A 1 108 ? -8.334 -2.329 3.708 1.00 98.31 108 PHE A O 1
ATOM 820 N N . GLN A 1 109 ? -8.573 -4.090 5.074 1.00 97.94 109 GLN A N 1
ATOM 821 C CA . GLN A 1 109 ? -7.982 -5.043 4.142 1.00 97.94 109 GLN A CA 1
ATOM 822 C C . GLN A 1 109 ? -8.798 -5.143 2.842 1.00 97.94 109 GLN A C 1
ATOM 824 O O . GLN A 1 109 ? -8.232 -5.171 1.747 1.00 97.94 109 GLN A O 1
ATOM 829 N N . GLY A 1 110 ? -10.130 -5.139 2.950 1.00 97.75 110 GLY A N 1
ATOM 830 C CA . GLY A 1 110 ? -11.044 -5.107 1.813 1.00 97.75 110 GLY A CA 1
ATOM 831 C C . GLY A 1 110 ? -10.872 -3.857 0.947 1.00 97.75 110 GLY A C 1
ATOM 832 O O . GLY A 1 110 ? -10.802 -3.977 -0.276 1.00 97.75 110 GLY A O 1
ATOM 833 N N . MET A 1 111 ? -10.728 -2.677 1.556 1.00 97.31 111 MET A N 1
ATOM 834 C CA . MET A 1 111 ? -10.475 -1.420 0.839 1.00 97.31 111 MET A CA 1
ATOM 835 C C . MET A 1 111 ? -9.142 -1.456 0.084 1.00 97.31 111 MET A C 1
ATOM 837 O O . MET A 1 111 ? -9.098 -1.101 -1.095 1.00 97.31 111 MET A O 1
ATOM 841 N N . ILE A 1 112 ? -8.072 -1.993 0.688 1.00 97.19 112 ILE A N 1
ATOM 842 C CA . ILE A 1 112 ? -6.807 -2.207 -0.034 1.00 97.19 112 ILE A CA 1
ATOM 843 C C . ILE A 1 112 ? -7.032 -3.118 -1.247 1.00 97.19 112 ILE A C 1
ATOM 845 O O . ILE A 1 112 ? -6.553 -2.821 -2.343 1.00 97.19 112 ILE A O 1
ATOM 849 N N . TYR A 1 113 ? -7.779 -4.213 -1.098 1.00 97.50 113 TYR A N 1
ATOM 850 C CA . TYR A 1 113 ? -8.028 -5.142 -2.205 1.00 97.50 113 TYR A CA 1
ATOM 851 C C . TYR A 1 113 ? -8.870 -4.521 -3.324 1.00 97.50 113 TYR A C 1
ATOM 853 O O . TYR A 1 113 ? -8.657 -4.842 -4.494 1.00 97.50 113 TYR A O 1
ATOM 861 N N . GLN A 1 114 ? -9.777 -3.598 -3.006 1.00 96.06 114 GLN A N 1
ATOM 862 C CA . GLN A 1 114 ? -10.557 -2.870 -4.010 1.00 96.06 114 GLN A CA 1
ATOM 863 C C . GLN A 1 114 ? -9.673 -2.001 -4.914 1.00 96.06 114 GLN A C 1
ATOM 865 O O . GLN A 1 114 ? -9.968 -1.871 -6.105 1.00 96.06 114 GLN A O 1
ATOM 870 N N . THR A 1 115 ? -8.529 -1.520 -4.415 1.00 95.69 115 THR A N 1
ATOM 871 C CA . THR A 1 115 ? -7.570 -0.777 -5.249 1.00 95.69 115 THR A CA 1
ATOM 872 C C . THR A 1 115 ? -6.878 -1.643 -6.301 1.00 95.69 115 THR A C 1
ATOM 874 O O . THR A 1 115 ? -6.288 -1.106 -7.232 1.00 95.69 115 THR A O 1
ATOM 877 N N . ARG A 1 116 ? -6.944 -2.983 -6.222 1.00 96.56 116 ARG A N 1
ATOM 878 C CA . ARG A 1 116 ? -6.141 -3.918 -7.037 1.00 96.56 116 ARG A CA 1
ATOM 879 C C . ARG A 1 116 ? -6.123 -3.604 -8.534 1.00 96.56 116 ARG A C 1
ATOM 881 O O . ARG A 1 116 ? -5.068 -3.692 -9.153 1.00 96.56 116 ARG A O 1
ATOM 888 N N . LYS A 1 117 ? -7.270 -3.235 -9.112 1.00 95.31 117 LYS A N 1
ATOM 889 C CA . LYS A 1 117 ? -7.404 -2.925 -10.550 1.00 95.31 117 LYS A CA 1
ATOM 890 C C . LYS A 1 117 ? -6.798 -1.574 -10.954 1.00 95.31 117 LYS A C 1
ATOM 892 O O . LYS A 1 117 ? -6.644 -1.314 -12.142 1.00 95.31 117 LYS A O 1
ATOM 897 N N . GLN A 1 118 ? -6.475 -0.720 -9.989 1.00 94.62 118 GLN A N 1
ATOM 898 C CA . GLN A 1 118 ? -5.827 0.576 -10.193 1.00 94.62 118 GLN A CA 1
ATOM 899 C C . GLN A 1 118 ? -4.295 0.450 -10.185 1.00 94.62 118 GLN A C 1
ATOM 901 O O . GLN A 1 118 ? -3.606 1.345 -10.673 1.00 94.62 118 GLN A O 1
ATOM 906 N N . TRP A 1 119 ? -3.752 -0.666 -9.682 1.00 95.19 119 TRP A N 1
ATOM 907 C CA . TRP A 1 119 ? -2.321 -0.952 -9.741 1.00 95.19 119 TRP A CA 1
ATOM 908 C C . TRP A 1 119 ? -1.915 -1.397 -11.136 1.00 95.19 119 TRP A C 1
ATOM 910 O O . TRP A 1 119 ? -2.563 -2.237 -11.761 1.00 95.19 119 TRP A O 1
ATOM 920 N N . ARG A 1 120 ? -0.785 -0.879 -11.602 1.00 94.50 120 ARG A N 1
ATOM 921 C CA . ARG A 1 120 ? -0.225 -1.202 -12.912 1.00 94.50 120 ARG A CA 1
ATOM 922 C C . ARG A 1 120 ? 1.205 -1.678 -12.746 1.00 94.50 120 ARG A C 1
ATOM 924 O O . ARG A 1 120 ? 1.956 -1.121 -11.945 1.00 94.50 120 ARG A O 1
ATOM 931 N N . LYS A 1 121 ? 1.583 -2.727 -13.474 1.00 94.38 121 LYS A N 1
ATOM 932 C CA . LYS A 1 121 ? 2.970 -3.193 -13.484 1.00 94.38 121 LYS A CA 1
ATOM 933 C C . LYS A 1 121 ? 3.851 -2.079 -14.051 1.00 94.38 121 LYS A C 1
ATOM 935 O O . LYS A 1 121 ? 3.537 -1.502 -15.089 1.00 94.38 121 LYS A O 1
ATOM 940 N N . PHE A 1 122 ? 4.914 -1.746 -13.331 1.00 90.69 122 PHE A N 1
ATOM 941 C CA . PHE A 1 122 ? 5.898 -0.778 -13.786 1.00 90.69 122 PHE A CA 1
ATOM 942 C C . PHE A 1 122 ? 6.837 -1.484 -14.768 1.00 90.69 122 PHE A C 1
ATOM 944 O O . PHE A 1 122 ? 7.517 -2.439 -14.394 1.00 90.69 122 PHE A O 1
ATOM 951 N N . GLU A 1 123 ? 6.843 -1.037 -16.021 1.00 83.19 123 GLU A N 1
ATOM 952 C CA . GLU A 1 123 ? 7.695 -1.582 -17.079 1.00 83.19 123 GLU A CA 1
ATOM 953 C C . GLU A 1 123 ? 8.822 -0.587 -17.366 1.00 83.19 123 GLU A C 1
ATOM 955 O O . GLU A 1 123 ? 8.568 0.590 -17.624 1.00 83.19 123 GLU A O 1
ATOM 960 N N . CYS A 1 124 ? 10.072 -1.050 -17.337 1.00 65.69 124 CYS A N 1
ATOM 961 C CA . CYS A 1 124 ? 11.189 -0.250 -17.826 1.00 65.69 124 CYS A CA 1
ATOM 962 C C . CYS A 1 124 ? 11.152 -0.257 -19.363 1.00 65.69 124 CYS A C 1
ATOM 964 O O . CYS A 1 124 ? 11.351 -1.306 -19.979 1.00 65.69 124 CYS A O 1
ATOM 966 N N . GLN A 1 125 ? 10.851 0.879 -19.999 1.00 56.56 125 GLN A N 1
ATOM 967 C CA . GLN A 1 125 ? 10.873 0.968 -21.461 1.00 56.56 125 GLN A CA 1
ATOM 968 C C . GLN A 1 125 ? 12.309 1.164 -21.964 1.00 56.56 125 GLN A C 1
ATOM 970 O O . GLN A 1 125 ? 12.995 2.103 -21.571 1.00 56.56 125 GLN A O 1
ATOM 975 N N . ASN A 1 126 ? 12.747 0.297 -22.881 1.00 50.12 126 ASN A N 1
ATOM 976 C CA . ASN A 1 126 ? 14.082 0.350 -23.490 1.00 50.12 126 ASN A CA 1
ATOM 977 C C . ASN A 1 126 ? 14.186 1.277 -24.716 1.00 50.12 126 ASN A C 1
ATOM 979 O O . ASN A 1 126 ? 15.226 1.278 -25.368 1.00 50.12 126 ASN A O 1
ATOM 983 N N . ASN A 1 127 ? 13.159 2.071 -25.045 1.00 42.06 127 ASN A N 1
ATOM 984 C CA . ASN A 1 127 ? 13.184 2.931 -26.230 1.00 42.06 127 ASN A CA 1
ATOM 985 C C . ASN A 1 127 ? 13.038 4.417 -25.885 1.00 42.06 127 ASN A C 1
ATOM 987 O O . ASN A 1 127 ? 12.070 4.859 -25.275 1.00 42.06 127 ASN A O 1
ATOM 991 N N . SER A 1 128 ? 14.049 5.169 -26.324 1.00 53.78 128 SER A N 1
ATOM 992 C CA . SER A 1 128 ? 14.121 6.625 -26.396 1.00 53.78 128 SER A CA 1
ATOM 993 C C . SER A 1 128 ? 12.872 7.206 -27.065 1.00 53.78 128 SER A C 1
ATOM 995 O O . SER A 1 128 ? 12.725 7.089 -28.274 1.00 53.78 128 SER A O 1
ATOM 997 N N . THR A 1 129 ? 11.955 7.745 -26.261 1.00 50.88 129 THR A N 1
ATOM 998 C CA . THR A 1 129 ? 11.440 9.129 -26.286 1.00 50.88 129 THR A CA 1
ATOM 999 C C . THR A 1 129 ? 10.261 9.209 -25.310 1.00 50.88 129 THR A C 1
ATOM 1001 O O . THR A 1 129 ? 9.175 8.733 -25.610 1.00 50.88 129 THR A O 1
ATOM 1004 N N . ASP A 1 130 ? 10.513 9.830 -24.157 1.00 50.94 130 ASP A N 1
ATOM 1005 C CA . ASP A 1 130 ? 9.520 10.456 -23.273 1.00 50.94 130 ASP A CA 1
ATOM 1006 C C . ASP A 1 130 ? 8.483 9.557 -22.552 1.00 50.94 130 ASP A C 1
ATOM 1008 O O . ASP A 1 130 ? 7.326 9.439 -22.941 1.00 50.94 130 ASP A O 1
ATOM 1012 N N . THR A 1 131 ? 8.923 8.912 -21.463 1.00 46.03 131 THR A N 1
ATOM 1013 C CA . THR A 1 131 ? 8.342 8.905 -20.092 1.00 46.03 131 THR A CA 1
ATOM 1014 C C . THR A 1 131 ? 8.882 7.693 -19.310 1.00 46.03 131 THR A C 1
ATOM 1016 O O . THR A 1 131 ? 8.728 6.549 -19.719 1.00 46.03 131 THR A O 1
ATOM 1019 N N . GLY A 1 132 ? 9.548 7.944 -18.172 1.00 45.28 132 GLY A N 1
ATOM 1020 C CA . GLY A 1 132 ? 10.067 6.904 -17.264 1.00 45.28 132 GLY A CA 1
ATOM 1021 C C . GLY A 1 132 ? 11.487 6.408 -17.569 1.00 45.28 132 GLY A C 1
ATOM 1022 O O . GLY A 1 132 ? 11.705 5.221 -17.787 1.00 45.28 132 GLY A O 1
ATOM 1023 N N . ASN A 1 133 ? 12.478 7.304 -17.571 1.00 43.03 133 ASN A N 1
ATOM 1024 C CA . ASN A 1 133 ? 13.880 6.923 -17.755 1.00 43.03 133 ASN A CA 1
ATOM 1025 C C . ASN A 1 133 ? 14.408 6.159 -16.523 1.00 43.03 133 ASN A C 1
ATOM 1027 O O . ASN A 1 133 ? 14.686 6.768 -15.490 1.00 43.03 133 ASN A O 1
ATOM 1031 N N . CYS A 1 134 ? 14.622 4.845 -16.650 1.00 52.94 134 CYS A N 1
ATOM 1032 C CA . CYS A 1 134 ? 15.195 3.988 -15.601 1.00 52.94 134 CYS A CA 1
ATOM 1033 C C . CYS A 1 134 ? 16.609 4.410 -15.158 1.00 52.94 134 CYS A C 1
ATOM 1035 O O . CYS A 1 134 ? 17.103 3.917 -14.146 1.00 52.94 134 CYS A O 1
ATOM 1037 N N . ASN A 1 135 ? 17.257 5.330 -15.884 1.00 45.72 135 ASN A N 1
ATOM 1038 C CA . ASN A 1 135 ? 18.579 5.842 -15.542 1.00 45.72 135 ASN A CA 1
ATOM 1039 C C . ASN A 1 135 ? 18.548 7.126 -14.693 1.00 45.72 135 ASN A C 1
ATOM 1041 O O . ASN A 1 135 ? 19.480 7.318 -13.919 1.00 45.72 135 ASN A O 1
ATOM 1045 N N . ASN A 1 136 ? 17.476 7.930 -14.734 1.00 42.62 136 ASN A N 1
ATOM 1046 C CA . ASN A 1 136 ? 17.401 9.246 -14.067 1.00 42.62 136 ASN A CA 1
ATOM 1047 C C . ASN A 1 136 ? 16.178 9.441 -13.139 1.00 42.62 136 ASN A C 1
ATOM 1049 O O . ASN A 1 136 ? 15.816 10.580 -12.851 1.00 42.62 136 ASN A O 1
ATOM 1053 N N . ALA A 1 137 ? 15.557 8.363 -12.657 1.00 42.59 137 ALA A N 1
ATOM 1054 C CA . ALA A 1 137 ? 14.533 8.404 -11.605 1.00 42.59 137 ALA A CA 1
ATOM 1055 C C . ALA A 1 137 ? 15.000 7.694 -10.330 1.00 42.59 137 ALA A C 1
ATOM 1057 O O . ALA A 1 137 ? 15.826 6.755 -10.429 1.00 42.59 137 ALA A O 1
#

Foldseek 3Di:
DAADPVQWFAADCDLRGQFWHEDAPPVTFFYQDPVQKTAPPRGANKDFPDDLLLDPQCCRDVLLPHNHDHFDKDADQVVVPPLQWHWADPDNGMIHTGGPGMDHSVSSRVSSVVCGVRIHGDDADPDDDDDDHSVPD